Protein AF-E2A8E8-F1 (afdb_monomer)

Nearest PDB structures (foldseek):
  3t91-assembly1_A  TM=3.129E-01  e=4.025E+00  Bacillus subtilis
  3t9q-assembly1_B  TM=3.118E-01  e=5.231E+00  Bacillus subtilis

Radius of gyration: 22.63 Å; Cα contacts (8 Å, |Δi|>4): 101; chains: 1; bounding box: 55×34×62 Å

pLDDT: mean 91.4, std 10.18, range [48.84, 98.19]

Mean predicted aligned error: 6.5 Å

Organism: Camponotus floridanus (NCBI:txid104421)

Solvent-accessible surface area (backbone atoms only — not comparable to full-atom values): 6611 Å² total; per-residue (Å²): 122,26,72,46,54,75,48,72,49,79,44,99,89,51,78,70,44,80,43,64,73,52,62,56,51,91,85,74,39,46,44,58,47,54,53,52,52,51,56,34,46,76,72,72,42,52,72,70,52,50,45,51,50,22,62,75,68,77,44,58,61,58,57,55,67,75,56,49,53,53,48,51,50,51,50,50,56,52,50,52,52,50,49,52,52,51,52,52,54,48,53,56,50,40,48,52,53,19,54,76,69,69,43,85,90,52,85,52,82,81,76,131

Structure (mmCIF, N/CA/C/O backbone):
data_AF-E2A8E8-F1
#
_entry.id   AF-E2A8E8-F1
#
loop_
_atom_site.group_PDB
_atom_site.id
_atom_site.type_symbol
_atom_site.label_atom_id
_atom_site.label_alt_id
_atom_site.label_comp_id
_atom_site.label_asym_id
_atom_site.label_entity_id
_atom_site.label_seq_id
_atom_site.pdbx_PDB_ins_code
_atom_site.Cartn_x
_atom_site.Cartn_y
_atom_site.Cartn_z
_atom_site.occupancy
_atom_site.B_iso_or_equiv
_atom_site.auth_seq_id
_atom_site.auth_comp_id
_atom_site.auth_asym_id
_atom_site.auth_atom_id
_atom_site.pdbx_PDB_model_num
ATOM 1 N N . ARG A 1 1 ? 11.211 -0.313 -4.622 1.00 76.56 1 ARG A N 1
ATOM 2 C CA . ARG A 1 1 ? 10.112 0.030 -5.557 1.00 76.56 1 ARG A CA 1
ATOM 3 C C . ARG A 1 1 ? 9.416 -1.272 -5.918 1.00 76.56 1 ARG A C 1
ATOM 5 O O . ARG A 1 1 ? 10.132 -2.226 -6.169 1.00 76.56 1 ARG A O 1
ATOM 12 N N . GLY A 1 2 ? 8.092 -1.327 -5.798 1.00 89.06 2 GLY A N 1
ATOM 13 C CA . GLY A 1 2 ? 7.276 -2.480 -6.179 1.00 89.06 2 GLY A CA 1
ATOM 14 C C . GLY A 1 2 ? 6.635 -2.232 -7.539 1.00 89.06 2 GLY A C 1
ATOM 15 O O . GLY A 1 2 ? 7.328 -2.189 -8.543 1.00 89.06 2 GLY A O 1
ATOM 16 N N . LEU A 1 3 ? 5.332 -1.972 -7.546 1.00 95.06 3 LEU A N 1
ATOM 17 C CA . LEU A 1 3 ? 4.515 -1.860 -8.761 1.00 95.06 3 LEU A CA 1
ATOM 18 C C . LEU A 1 3 ? 4.593 -0.497 -9.465 1.00 95.06 3 LEU A C 1
ATOM 20 O O . LEU A 1 3 ? 4.133 -0.360 -10.590 1.00 95.06 3 LEU A O 1
ATOM 24 N N . GLY A 1 4 ? 5.134 0.525 -8.803 1.00 94.69 4 GLY A N 1
ATOM 25 C CA . GLY A 1 4 ? 5.269 1.858 -9.389 1.00 94.69 4 GLY A CA 1
ATOM 26 C C . GLY A 1 4 ? 6.564 2.026 -10.177 1.00 94.69 4 GLY A C 1
ATOM 27 O O . GLY A 1 4 ? 7.611 1.500 -9.781 1.00 94.69 4 GLY A O 1
ATOM 28 N N . SER A 1 5 ? 6.498 2.808 -11.250 1.00 93.25 5 SER A N 1
ATOM 29 C CA . SER A 1 5 ? 7.607 3.054 -12.167 1.00 93.25 5 SER A CA 1
ATOM 30 C C . SER A 1 5 ? 7.711 4.531 -12.558 1.00 93.25 5 SER A C 1
ATOM 32 O O . SER A 1 5 ? 6.838 5.359 -12.280 1.00 93.25 5 SER A O 1
ATOM 34 N N . LYS A 1 6 ? 8.838 4.873 -13.180 1.00 93.62 6 LYS A N 1
ATOM 35 C CA . LYS A 1 6 ? 9.058 6.162 -13.827 1.00 93.62 6 LYS A CA 1
ATOM 36 C C . LYS A 1 6 ? 9.106 5.913 -15.328 1.00 93.62 6 LYS A C 1
ATOM 38 O O . LYS A 1 6 ? 9.891 5.085 -15.780 1.00 93.62 6 LYS A O 1
ATOM 43 N N . ILE A 1 7 ? 8.266 6.622 -16.060 1.00 93.88 7 ILE A N 1
ATOM 44 C CA . ILE A 1 7 ? 8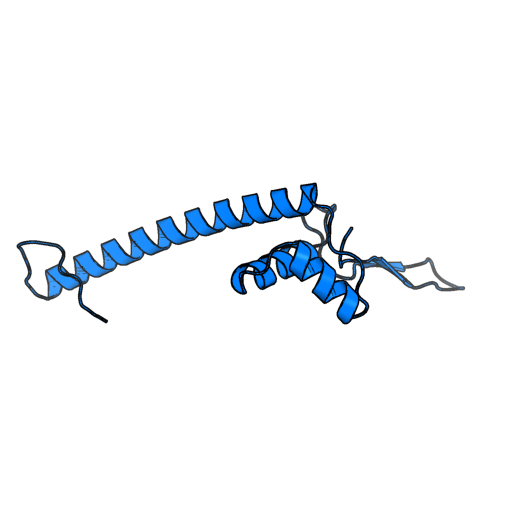.210 6.622 -17.515 1.00 93.88 7 ILE A CA 1
ATOM 45 C C . ILE A 1 7 ? 9.084 7.783 -17.976 1.00 93.88 7 ILE A C 1
ATOM 47 O O . ILE A 1 7 ? 8.887 8.914 -17.535 1.00 93.88 7 ILE A O 1
ATOM 51 N N . ILE A 1 8 ? 10.071 7.500 -18.817 1.00 94.94 8 ILE A N 1
ATOM 52 C CA . ILE A 1 8 ? 10.931 8.528 -19.401 1.00 94.94 8 ILE A CA 1
ATOM 53 C C . ILE A 1 8 ? 10.534 8.658 -20.867 1.00 94.94 8 ILE A C 1
ATOM 55 O O . ILE A 1 8 ? 10.571 7.681 -21.613 1.00 94.94 8 ILE A O 1
ATOM 59 N N . VAL A 1 9 ? 10.096 9.854 -21.247 1.00 95.12 9 VAL A N 1
ATOM 60 C CA . VAL A 1 9 ? 9.769 10.210 -22.624 1.00 95.12 9 VAL A CA 1
ATOM 61 C C . VAL A 1 9 ? 10.986 10.905 -23.208 1.00 95.12 9 VAL A C 1
ATOM 63 O O . VAL A 1 9 ? 11.276 12.049 -22.854 1.00 95.12 9 VAL A O 1
ATOM 66 N N . ASN A 1 10 ? 11.690 10.192 -24.084 1.00 95.44 10 ASN A N 1
ATOM 67 C CA . ASN A 1 10 ? 12.888 10.707 -24.728 1.00 95.44 10 ASN A CA 1
ATOM 68 C C . ASN A 1 10 ? 12.513 11.524 -25.963 1.00 95.44 10 ASN A C 1
ATOM 70 O O . ASN A 1 10 ? 11.736 11.059 -26.803 1.00 95.44 10 ASN A O 1
ATOM 74 N N . CYS A 1 11 ? 13.103 12.708 -26.110 1.00 92.44 11 CYS A N 1
ATOM 75 C CA . CYS A 1 11 ? 12.925 13.540 -27.296 1.00 92.44 11 CYS A CA 1
ATOM 76 C C . CYS A 1 11 ? 14.287 13.912 -27.875 1.00 92.44 11 CYS A C 1
ATOM 78 O O . CYS A 1 11 ? 15.179 14.342 -27.160 1.00 92.44 11 CYS A O 1
ATOM 80 N N . ARG A 1 12 ? 14.460 13.787 -29.195 1.00 94.25 12 ARG A N 1
ATOM 81 C CA . ARG A 1 12 ? 15.735 14.153 -29.841 1.00 94.25 12 ARG A CA 1
ATOM 82 C C . ARG A 1 12 ? 15.975 15.663 -29.883 1.00 94.25 12 ARG A C 1
ATOM 84 O O . ARG A 1 12 ? 17.117 16.092 -29.979 1.00 94.25 12 ARG A O 1
ATOM 91 N N . ASN A 1 13 ? 14.903 16.450 -29.833 1.00 95.44 13 ASN A N 1
ATOM 92 C CA . ASN A 1 13 ? 14.930 17.900 -30.016 1.00 95.44 13 ASN A CA 1
ATOM 93 C C . ASN A 1 13 ? 14.557 18.663 -28.734 1.00 95.44 13 ASN A C 1
ATOM 95 O O . ASN A 1 13 ? 14.524 19.891 -28.743 1.00 95.44 13 ASN A O 1
ATOM 99 N N . CYS A 1 14 ? 14.238 17.955 -27.649 1.00 93.44 14 CYS A N 1
ATOM 100 C CA . CYS A 1 14 ? 13.835 18.533 -26.369 1.00 93.44 14 CYS A CA 1
ATOM 101 C C . CYS A 1 14 ? 14.516 17.773 -25.230 1.00 93.44 14 CYS A C 1
ATOM 103 O O . CYS A 1 14 ? 15.094 16.715 -25.445 1.00 93.44 14 CYS A O 1
ATOM 105 N N . ASN A 1 15 ? 14.409 18.292 -24.010 1.00 93.81 15 ASN A N 1
ATOM 106 C CA . ASN A 1 15 ? 14.858 17.553 -22.837 1.00 93.81 15 ASN A CA 1
ATOM 107 C C . ASN A 1 15 ? 13.96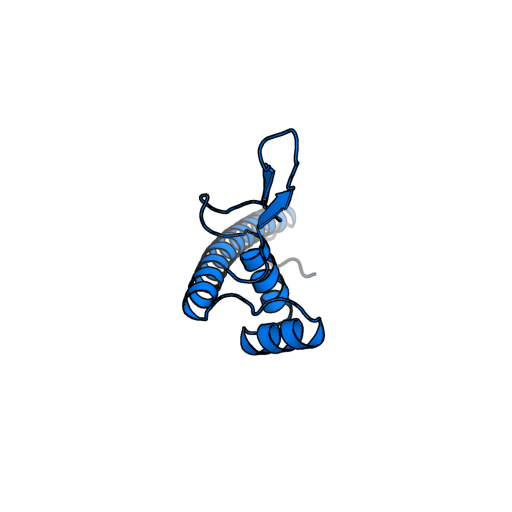2 16.335 -22.588 1.00 93.81 15 ASN A C 1
ATOM 109 O O . ASN A 1 15 ? 12.756 16.376 -22.840 1.00 93.81 15 ASN A O 1
ATOM 113 N N . ASP A 1 16 ? 14.552 15.275 -22.043 1.00 93.88 16 ASP A N 1
ATOM 114 C CA . ASP A 1 16 ? 13.798 14.101 -21.621 1.00 93.88 16 ASP A CA 1
ATOM 115 C C . ASP A 1 16 ? 12.847 14.467 -20.480 1.00 93.88 16 ASP A C 1
ATOM 117 O O . ASP A 1 16 ? 13.217 15.132 -19.504 1.00 93.88 16 ASP A O 1
ATOM 121 N N . HIS A 1 17 ? 11.611 13.988 -20.579 1.00 94.69 17 HIS A N 1
ATOM 122 C CA . HIS A 1 17 ? 10.589 14.240 -19.574 1.00 94.69 17 HIS A CA 1
ATOM 123 C C . HIS A 1 17 ? 10.297 12.977 -18.770 1.00 94.69 17 HIS A C 1
ATOM 125 O O . HIS A 1 17 ? 9.971 11.920 -19.305 1.00 94.69 17 HIS A O 1
ATOM 131 N N . SER A 1 18 ? 10.396 13.099 -17.448 1.00 93.69 18 SER A N 1
ATOM 132 C CA . SER A 1 18 ? 10.126 12.017 -16.505 1.00 93.69 18 SER A CA 1
ATOM 133 C C . SER A 1 18 ? 8.719 12.150 -15.937 1.00 93.69 18 SER A C 1
ATOM 135 O O . SER A 1 18 ? 8.431 13.106 -15.219 1.00 93.69 18 SER A O 1
ATOM 137 N N . ILE A 1 19 ? 7.896 11.128 -16.136 1.00 94.25 19 ILE A N 1
ATOM 138 C CA . ILE A 1 19 ? 6.535 11.031 -15.612 1.00 94.25 19 ILE A CA 1
ATOM 139 C C . ILE A 1 19 ? 6.483 9.868 -14.619 1.00 94.25 19 ILE A C 1
ATOM 141 O O . ILE A 1 19 ? 6.963 8.770 -14.894 1.00 94.25 19 ILE A O 1
ATOM 145 N N . ASN A 1 20 ? 5.918 10.085 -13.435 1.00 95.12 20 ASN A N 1
ATOM 146 C CA . ASN A 1 20 ? 5.683 8.994 -12.490 1.00 95.12 20 ASN A CA 1
ATOM 147 C C . ASN A 1 20 ? 4.413 8.229 -12.885 1.00 95.12 20 ASN A C 1
ATOM 149 O O . ASN A 1 20 ? 3.401 8.849 -13.197 1.00 95.12 20 ASN A O 1
ATOM 153 N N . SER A 1 21 ? 4.439 6.894 -12.820 1.00 93.56 21 SER A N 1
ATOM 154 C CA . SER A 1 21 ? 3.276 6.056 -13.158 1.00 93.56 21 SER A CA 1
ATOM 155 C C . SER A 1 21 ? 2.088 6.252 -12.206 1.00 93.56 21 SER A C 1
ATOM 157 O O . SER A 1 21 ? 0.961 5.898 -12.531 1.00 93.56 21 SER A O 1
ATOM 159 N N . CYS A 1 22 ? 2.345 6.762 -11.001 1.00 94.50 22 CYS A N 1
ATOM 160 C CA . CYS A 1 22 ? 1.340 7.189 -10.037 1.00 94.50 22 CYS A CA 1
ATOM 161 C C . CYS A 1 22 ? 1.937 8.238 -9.089 1.00 94.50 22 CYS A C 1
ATOM 163 O O . CYS A 1 22 ? 3.156 8.443 -9.062 1.00 94.50 22 CYS A O 1
ATOM 165 N N . SER A 1 23 ? 1.088 8.840 -8.259 1.00 95.31 23 SER A N 1
ATOM 166 C CA . SER A 1 23 ? 1.504 9.764 -7.205 1.00 95.31 23 SER A CA 1
ATOM 167 C C . SER A 1 23 ? 2.517 9.134 -6.242 1.00 95.31 23 SER A C 1
ATOM 169 O O . SER A 1 23 ? 2.532 7.916 -6.003 1.00 95.31 23 SER A O 1
ATOM 171 N N . LEU A 1 24 ? 3.380 9.986 -5.689 1.00 94.38 24 LEU A N 1
ATOM 172 C CA . LEU A 1 24 ? 4.340 9.617 -4.659 1.00 94.38 24 LEU A CA 1
ATOM 173 C C . LEU A 1 24 ? 3.816 10.040 -3.285 1.00 94.38 24 LEU A C 1
ATOM 175 O O . LEU A 1 24 ? 3.362 11.160 -3.091 1.00 94.38 24 LEU A O 1
ATOM 179 N N . ILE A 1 25 ? 3.941 9.146 -2.313 1.00 91.62 25 ILE A N 1
ATOM 180 C CA . ILE A 1 25 ? 3.789 9.439 -0.894 1.00 91.62 25 ILE A CA 1
ATOM 181 C C . ILE A 1 25 ? 5.127 9.998 -0.404 1.00 91.62 25 ILE A C 1
ATOM 183 O O . ILE A 1 25 ? 6.161 9.320 -0.505 1.00 91.62 25 ILE A O 1
ATOM 187 N N . ASN A 1 26 ? 5.095 11.224 0.125 1.00 87.94 26 ASN A N 1
ATOM 188 C CA . ASN A 1 26 ? 6.253 11.960 0.648 1.00 87.94 26 ASN A CA 1
ATOM 189 C C . ASN A 1 26 ? 7.443 11.984 -0.329 1.00 87.94 26 ASN A C 1
ATOM 191 O O . ASN A 1 26 ? 8.580 11.766 0.089 1.00 87.94 26 ASN A O 1
ATOM 195 N N . ASP A 1 27 ? 7.168 12.113 -1.632 1.00 87.69 27 ASP A N 1
ATOM 196 C CA . ASP A 1 27 ? 8.154 12.141 -2.728 1.00 87.69 27 ASP A CA 1
ATOM 197 C C . ASP A 1 27 ? 9.113 10.937 -2.805 1.00 87.69 27 ASP A C 1
ATOM 199 O O . ASP A 1 27 ? 10.121 10.966 -3.513 1.00 87.69 27 ASP A O 1
ATOM 203 N N . ARG A 1 28 ? 8.817 9.841 -2.092 1.00 87.19 28 ARG A N 1
ATOM 204 C CA . ARG A 1 28 ? 9.744 8.701 -1.939 1.00 87.19 28 ARG A CA 1
ATOM 205 C C . ARG A 1 28 ? 9.151 7.358 -2.343 1.00 87.19 28 ARG A C 1
ATOM 207 O O . ARG A 1 28 ? 9.891 6.483 -2.799 1.00 87.19 28 ARG A O 1
ATOM 214 N N . ALA A 1 29 ? 7.845 7.159 -2.174 1.00 91.12 29 ALA A N 1
ATOM 215 C CA . ALA A 1 29 ? 7.207 5.862 -2.389 1.00 91.12 29 ALA A CA 1
ATOM 216 C C . ALA A 1 29 ? 5.995 5.972 -3.313 1.00 91.12 29 ALA A C 1
ATOM 218 O O . ALA A 1 29 ? 5.131 6.805 -3.098 1.00 91.12 29 ALA A O 1
ATOM 219 N N . TYR A 1 30 ? 5.891 5.096 -4.310 1.00 95.81 30 TYR A N 1
ATOM 220 C CA . TYR A 1 30 ? 4.718 5.054 -5.181 1.00 95.81 30 TYR A CA 1
ATOM 221 C C . TYR A 1 30 ? 3.478 4.586 -4.416 1.00 95.81 30 TYR A C 1
ATOM 223 O O . TYR A 1 30 ? 3.486 3.489 -3.842 1.00 95.81 30 TYR A O 1
ATOM 231 N N . GLU A 1 31 ? 2.420 5.395 -4.457 1.00 96.06 31 GLU A N 1
ATOM 232 C CA . GLU A 1 31 ? 1.140 5.167 -3.775 1.00 96.06 31 GLU A CA 1
ATOM 233 C C . GLU A 1 31 ? 0.496 3.822 -4.153 1.00 96.06 31 GLU A C 1
ATOM 235 O O . GLU A 1 31 ? -0.079 3.140 -3.303 1.00 96.06 31 GLU A O 1
ATOM 240 N N . VAL A 1 32 ? 0.676 3.378 -5.405 1.00 96.81 32 VAL A N 1
ATOM 241 C CA . VAL A 1 32 ? 0.141 2.102 -5.914 1.00 96.81 32 VAL A CA 1
ATOM 242 C C . VAL A 1 32 ? 0.534 0.895 -5.053 1.00 96.81 32 VAL A C 1
ATOM 244 O O . VAL A 1 32 ? -0.235 -0.057 -4.941 1.00 96.81 32 VAL A O 1
ATOM 247 N N . ASN A 1 33 ? 1.691 0.932 -4.380 1.00 96.31 33 ASN A N 1
ATOM 248 C CA . ASN A 1 33 ? 2.106 -0.158 -3.494 1.00 96.31 33 ASN A CA 1
ATOM 249 C C . ASN A 1 33 ? 1.191 -0.269 -2.268 1.00 96.31 33 ASN A C 1
ATOM 251 O O . ASN A 1 33 ? 0.814 -1.375 -1.887 1.00 96.31 33 ASN A O 1
ATOM 255 N N . THR A 1 34 ? 0.812 0.866 -1.675 1.00 96.19 34 THR A N 1
ATOM 256 C CA . THR A 1 34 ? -0.126 0.913 -0.547 1.00 96.19 34 THR A CA 1
ATOM 257 C C . THR A 1 34 ? -1.503 0.433 -0.985 1.00 96.19 34 THR A C 1
ATOM 259 O O . THR A 1 34 ? -2.095 -0.400 -0.303 1.00 96.19 34 THR A O 1
ATOM 262 N N . ARG A 1 35 ? -1.979 0.881 -2.155 1.00 96.75 35 ARG A N 1
ATOM 263 C CA . ARG A 1 35 ? -3.280 0.466 -2.706 1.00 96.75 35 ARG A CA 1
ATOM 264 C C . ARG A 1 35 ? -3.350 -1.036 -2.964 1.00 96.75 35 ARG A C 1
ATOM 266 O O . ARG A 1 35 ? -4.314 -1.670 -2.547 1.00 96.75 35 ARG A O 1
ATOM 273 N N . MET A 1 36 ? -2.320 -1.609 -3.591 1.00 97.31 36 MET A N 1
ATOM 274 C CA . MET A 1 36 ? -2.242 -3.054 -3.824 1.00 97.31 36 MET A CA 1
ATOM 275 C C . MET A 1 36 ? -2.291 -3.833 -2.506 1.00 97.31 36 MET A C 1
ATOM 277 O O . MET A 1 36 ? -3.063 -4.778 -2.377 1.00 97.31 36 MET A O 1
ATOM 281 N N . ILE A 1 37 ? -1.482 -3.441 -1.517 1.00 97.62 37 ILE A N 1
ATOM 282 C CA . ILE A 1 37 ? -1.422 -4.143 -0.228 1.00 97.62 37 ILE A CA 1
ATOM 283 C C . ILE A 1 37 ? -2.748 -4.027 0.522 1.00 97.62 37 ILE A C 1
ATOM 285 O O . ILE A 1 37 ? -3.214 -5.021 1.074 1.00 97.62 37 ILE A O 1
ATOM 289 N N . PHE A 1 38 ? -3.371 -2.849 0.517 1.00 97.50 38 PHE A N 1
ATOM 290 C CA . PHE A 1 38 ? -4.672 -2.644 1.143 1.00 97.50 38 PHE A CA 1
ATOM 291 C C . PHE A 1 38 ? -5.750 -3.525 0.500 1.00 97.50 38 PHE A C 1
ATOM 293 O O . PHE A 1 38 ? -6.416 -4.277 1.208 1.00 97.50 38 PHE A O 1
ATOM 300 N N . ALA A 1 39 ? -5.852 -3.521 -0.834 1.00 98.19 39 ALA A N 1
ATOM 301 C CA . ALA A 1 39 ? -6.798 -4.365 -1.565 1.00 98.19 39 ALA A CA 1
ATOM 302 C C . ALA A 1 39 ? -6.577 -5.860 -1.282 1.00 98.19 39 ALA A C 1
ATOM 304 O O . ALA A 1 39 ? -7.514 -6.580 -0.950 1.00 98.19 39 ALA A O 1
ATOM 305 N N . MET A 1 40 ? -5.328 -6.324 -1.330 1.00 97.94 40 MET A N 1
ATOM 306 C CA . MET A 1 40 ? -4.990 -7.719 -1.037 1.00 97.94 40 MET A CA 1
ATOM 307 C C . MET A 1 40 ? -5.306 -8.089 0.416 1.00 97.94 40 MET A C 1
ATOM 309 O O . MET A 1 40 ? -5.785 -9.191 0.675 1.00 97.94 40 MET A O 1
ATOM 313 N N . ARG A 1 41 ? -5.124 -7.164 1.369 1.00 96.25 41 ARG A N 1
ATOM 314 C CA . ARG A 1 41 ? -5.458 -7.411 2.774 1.00 96.25 41 ARG A CA 1
ATOM 315 C C . ARG A 1 41 ? -6.963 -7.537 3.006 1.00 96.25 41 ARG A C 1
ATOM 317 O O . ARG A 1 41 ? -7.346 -8.390 3.803 1.00 96.25 41 ARG A O 1
ATOM 324 N N . LEU A 1 42 ? -7.787 -6.759 2.299 1.00 96.62 42 LEU A N 1
ATOM 325 C CA . LEU A 1 42 ? -9.250 -6.909 2.316 1.00 96.62 42 LEU A CA 1
ATOM 326 C C . LEU A 1 42 ? -9.687 -8.295 1.820 1.00 96.62 42 LEU A C 1
ATOM 328 O O . LEU A 1 42 ? -10.637 -8.860 2.346 1.00 96.62 42 LEU A O 1
ATOM 332 N N . LEU A 1 43 ? -8.944 -8.878 0.875 1.00 97.75 43 LEU A N 1
ATOM 333 C CA . LEU A 1 43 ? -9.157 -10.246 0.387 1.00 97.75 43 LEU A CA 1
ATOM 334 C C . LEU A 1 43 ? -8.558 -11.331 1.305 1.00 97.75 43 LEU A C 1
ATOM 336 O O . LEU A 1 43 ? -8.571 -12.509 0.958 1.00 97.75 43 LEU A O 1
ATOM 340 N N . GLY A 1 44 ? -7.969 -10.962 2.447 1.00 97.38 44 GLY A N 1
ATOM 341 C CA . GLY A 1 44 ? -7.279 -11.902 3.336 1.00 97.38 44 GLY A CA 1
ATOM 342 C C . GLY A 1 44 ? -5.927 -12.399 2.804 1.00 97.38 44 GLY A C 1
ATOM 343 O O . GLY A 1 44 ? -5.335 -13.314 3.377 1.00 97.38 44 GLY A O 1
ATOM 344 N N . ILE A 1 45 ? -5.396 -11.790 1.743 1.00 98.00 45 ILE A N 1
ATOM 345 C CA . ILE A 1 45 ? -4.171 -12.217 1.063 1.00 98.00 45 ILE A CA 1
ATOM 346 C C . ILE A 1 45 ? -2.952 -11.486 1.638 1.00 98.00 45 ILE A C 1
ATOM 348 O O . ILE A 1 45 ? -2.863 -10.259 1.638 1.00 98.00 45 ILE A O 1
ATOM 352 N N . GLY A 1 46 ? -1.971 -12.258 2.110 1.00 97.06 46 GLY A N 1
ATOM 353 C CA . GLY A 1 46 ? -0.676 -11.741 2.560 1.00 97.06 46 GLY A CA 1
ATOM 354 C C . GLY A 1 46 ? 0.349 -11.588 1.431 1.00 97.06 46 GLY A C 1
ATOM 355 O O . GLY A 1 46 ? 0.137 -12.028 0.301 1.00 97.06 46 GLY A O 1
ATOM 356 N N . ILE A 1 47 ? 1.525 -11.041 1.752 1.00 97.25 47 ILE A N 1
ATOM 357 C CA . ILE A 1 47 ? 2.603 -10.743 0.787 1.00 97.25 47 ILE A CA 1
ATOM 358 C C . ILE A 1 47 ? 2.982 -11.911 -0.141 1.00 97.25 47 ILE A C 1
ATOM 360 O O . ILE A 1 47 ? 3.317 -11.688 -1.301 1.00 97.25 47 ILE A O 1
ATOM 364 N N . ASN A 1 48 ? 2.923 -13.161 0.329 1.00 97.75 48 ASN A N 1
ATOM 365 C CA . ASN A 1 48 ? 3.238 -14.322 -0.506 1.00 97.75 48 ASN A CA 1
ATOM 366 C C . ASN A 1 48 ? 2.185 -14.555 -1.596 1.00 97.75 48 ASN A C 1
ATOM 368 O O . ASN A 1 48 ? 2.547 -14.931 -2.709 1.00 97.75 48 ASN A O 1
ATOM 372 N N . GLY A 1 49 ? 0.910 -14.280 -1.315 1.00 98.06 49 GLY A N 1
ATOM 373 C CA . GLY A 1 49 ? -0.129 -14.288 -2.341 1.00 98.06 49 GLY A CA 1
ATOM 374 C C . GLY A 1 49 ? 0.040 -13.134 -3.326 1.00 98.06 49 GLY A C 1
ATOM 375 O O . GLY A 1 49 ? -0.062 -13.359 -4.524 1.00 98.06 49 GLY A O 1
ATOM 376 N N . ILE A 1 50 ? 0.441 -11.947 -2.855 1.00 98.00 50 ILE A N 1
ATOM 377 C CA . ILE A 1 50 ? 0.764 -10.810 -3.738 1.00 98.00 50 ILE A CA 1
ATOM 378 C C . ILE A 1 50 ? 1.920 -11.160 -4.684 1.00 98.00 50 ILE A C 1
ATOM 380 O O . ILE A 1 50 ? 1.844 -10.886 -5.875 1.00 98.00 50 ILE A O 1
ATOM 384 N N . LYS A 1 51 ? 2.984 -11.805 -4.184 1.00 97.88 51 LYS A N 1
ATOM 385 C CA . LYS A 1 51 ? 4.107 -12.257 -5.024 1.00 97.88 51 LYS A CA 1
ATOM 386 C C . LYS A 1 51 ? 3.643 -13.220 -6.121 1.00 97.88 51 LYS A C 1
ATOM 388 O O . LYS A 1 51 ? 4.068 -13.058 -7.259 1.00 97.88 51 LYS A O 1
ATOM 393 N N . LYS A 1 52 ? 2.780 -14.189 -5.788 1.00 98.19 52 LYS A N 1
ATOM 394 C CA . LYS A 1 52 ? 2.199 -15.124 -6.768 1.00 98.19 52 LYS A CA 1
ATOM 395 C C . LYS A 1 52 ? 1.318 -14.396 -7.781 1.00 98.19 52 LYS A C 1
ATOM 397 O O . LYS A 1 52 ? 1.477 -14.614 -8.971 1.00 98.19 52 LYS A O 1
ATOM 402 N N . PHE A 1 53 ? 0.452 -13.495 -7.316 1.00 97.69 53 PHE A N 1
ATOM 403 C CA . PHE A 1 53 ? -0.391 -12.671 -8.179 1.00 97.69 53 PHE A CA 1
ATOM 404 C C . PHE A 1 53 ? 0.447 -11.860 -9.173 1.00 97.69 53 PHE A C 1
ATOM 406 O O . PHE A 1 53 ? 0.199 -11.932 -10.371 1.00 97.69 53 PHE A O 1
ATOM 413 N N . CYS A 1 54 ? 1.483 -11.156 -8.703 1.00 97.38 54 CYS A N 1
ATOM 414 C CA . CYS A 1 54 ? 2.388 -10.426 -9.588 1.00 97.38 54 CYS A CA 1
ATOM 415 C C . CYS A 1 54 ? 3.067 -11.352 -10.604 1.00 97.38 54 CYS A C 1
ATOM 417 O O . CYS A 1 54 ? 3.145 -10.992 -11.769 1.00 97.38 54 CYS A O 1
ATOM 419 N N . ALA A 1 55 ? 3.516 -12.541 -10.186 1.00 97.69 55 ALA A N 1
ATOM 420 C CA . ALA A 1 55 ? 4.137 -13.505 -11.093 1.00 97.69 55 ALA A CA 1
ATOM 421 C C . ALA A 1 55 ? 3.169 -14.016 -12.175 1.00 97.69 55 ALA A C 1
ATOM 423 O O . ALA A 1 55 ? 3.573 -14.163 -13.321 1.00 97.69 55 ALA A O 1
ATOM 424 N N . PHE A 1 56 ? 1.898 -14.261 -11.838 1.00 98.06 56 PHE A N 1
ATOM 425 C CA . PHE A 1 56 ? 0.892 -14.705 -12.811 1.00 98.06 56 PHE A CA 1
ATOM 426 C C . PHE A 1 56 ? 0.455 -13.606 -13.778 1.00 98.06 56 PHE A C 1
ATOM 428 O O . PHE A 1 56 ? 0.129 -13.898 -14.923 1.00 98.06 56 PHE A O 1
ATOM 435 N N . MET A 1 57 ? 0.449 -12.357 -13.321 1.00 97.56 57 MET A N 1
ATOM 436 C CA . MET A 1 57 ? 0.021 -11.201 -14.112 1.00 97.56 57 MET A CA 1
ATOM 437 C C . MET A 1 57 ? 1.168 -10.537 -14.888 1.00 97.56 57 MET A C 1
ATOM 439 O O . MET A 1 57 ? 0.957 -9.469 -15.454 1.00 97.56 57 MET A O 1
ATOM 443 N N . ASP A 1 58 ? 2.370 -11.122 -14.866 1.00 96.94 58 ASP A N 1
ATOM 444 C CA . ASP A 1 58 ? 3.600 -10.538 -15.424 1.00 96.94 58 ASP A CA 1
ATOM 445 C C . ASP A 1 58 ? 3.869 -9.100 -14.932 1.00 96.94 58 ASP A C 1
ATOM 447 O O . ASP A 1 58 ? 4.234 -8.183 -15.667 1.00 96.94 58 ASP A O 1
ATOM 451 N N . LEU A 1 59 ? 3.637 -8.877 -13.636 1.00 95.44 59 LEU A N 1
ATOM 452 C CA . LEU A 1 59 ? 3.878 -7.599 -12.976 1.00 95.44 59 LEU A CA 1
ATOM 453 C C . LEU A 1 59 ? 5.225 -7.604 -12.245 1.00 95.44 59 LEU A C 1
ATOM 455 O O . LEU A 1 59 ? 5.677 -8.649 -11.760 1.00 95.44 59 LEU A O 1
ATOM 459 N N . PRO A 1 60 ? 5.835 -6.421 -12.034 1.00 94.44 60 PRO A N 1
ATOM 460 C CA . PRO A 1 60 ? 7.009 -6.303 -11.186 1.00 94.44 60 PRO A CA 1
ATOM 461 C C . PRO A 1 60 ? 6.782 -6.921 -9.805 1.00 94.44 60 PRO A C 1
ATOM 463 O O . PRO A 1 60 ? 5.688 -6.855 -9.229 1.00 94.44 60 PRO A O 1
ATOM 466 N N . LYS A 1 61 ? 7.859 -7.474 -9.236 1.00 94.62 61 LYS A N 1
ATOM 467 C CA . LYS A 1 61 ? 7.848 -8.002 -7.870 1.00 94.62 61 LYS A CA 1
ATOM 468 C C . LYS A 1 61 ? 7.289 -6.936 -6.914 1.00 94.62 61 LYS A C 1
ATOM 470 O O . LYS A 1 61 ? 7.697 -5.772 -6.996 1.00 94.62 61 LYS A O 1
ATOM 475 N N . PRO A 1 62 ? 6.393 -7.304 -5.981 1.00 95.94 62 PRO A N 1
ATOM 476 C CA . PRO A 1 62 ? 5.890 -6.352 -5.004 1.00 95.94 62 PRO A CA 1
ATOM 477 C C . PRO A 1 62 ? 7.024 -5.850 -4.102 1.00 95.94 62 PRO A C 1
ATOM 479 O O . PRO A 1 62 ? 8.152 -6.352 -4.124 1.00 95.94 62 PRO A O 1
ATOM 482 N N . VAL A 1 63 ? 6.720 -4.842 -3.284 1.00 96.31 63 VAL A N 1
ATOM 483 C CA . VAL A 1 63 ? 7.689 -4.258 -2.347 1.00 96.31 63 VAL A CA 1
ATOM 484 C C . VAL A 1 63 ? 8.326 -5.306 -1.422 1.00 96.31 63 VAL A C 1
ATOM 486 O O . VAL A 1 63 ? 7.772 -6.376 -1.171 1.00 96.31 63 VAL A O 1
ATOM 489 N N . PHE A 1 64 ? 9.503 -4.981 -0.883 1.00 95.25 64 PHE A N 1
ATOM 490 C CA . PHE A 1 64 ? 10.188 -5.830 0.092 1.00 95.25 64 PHE A CA 1
ATOM 491 C C . PHE A 1 64 ? 9.368 -6.008 1.374 1.00 95.25 64 PHE A C 1
ATOM 493 O O . PHE A 1 64 ? 8.584 -5.130 1.735 1.00 95.25 64 PHE A O 1
ATOM 500 N N . GLN A 1 65 ? 9.620 -7.108 2.094 1.00 96.00 65 GLN A N 1
ATOM 501 C CA . GLN A 1 65 ? 8.933 -7.458 3.344 1.00 96.00 65 GLN A CA 1
ATOM 502 C C . GLN A 1 65 ? 8.909 -6.289 4.336 1.00 96.00 65 GLN A C 1
ATOM 504 O O . GLN A 1 65 ? 7.844 -5.873 4.760 1.00 96.00 65 GLN A O 1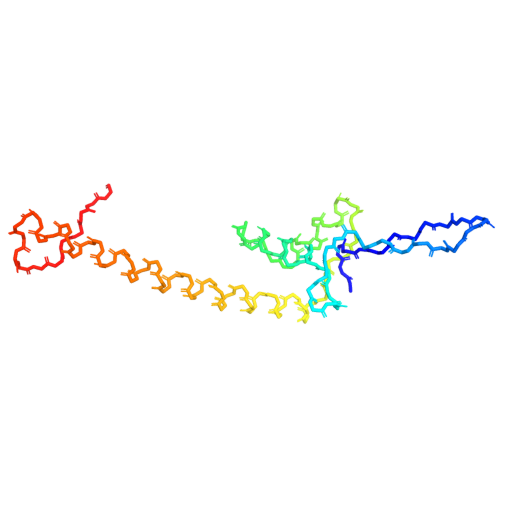
ATOM 509 N N . VAL A 1 66 ? 10.061 -5.657 4.581 1.00 95.88 66 VAL A N 1
ATOM 510 C CA . VAL A 1 66 ? 10.177 -4.509 5.498 1.00 95.88 66 VAL A CA 1
ATOM 511 C C . VAL A 1 66 ? 9.259 -3.344 5.100 1.00 95.88 66 VAL A C 1
ATOM 513 O O . VAL A 1 66 ? 8.715 -2.648 5.953 1.00 95.88 66 VAL A O 1
ATOM 516 N N . THR A 1 67 ? 9.082 -3.094 3.801 1.00 95.12 67 THR A N 1
ATOM 517 C CA . THR A 1 67 ? 8.162 -2.055 3.314 1.00 95.12 67 THR A CA 1
ATOM 518 C C . THR A 1 67 ? 6.709 -2.498 3.444 1.00 95.12 67 THR A C 1
ATOM 520 O O . THR A 1 67 ? 5.871 -1.692 3.838 1.00 95.12 67 THR A O 1
ATOM 523 N N . TYR A 1 68 ? 6.414 -3.763 3.140 1.00 96.94 68 TYR A N 1
ATOM 524 C CA . TYR A 1 68 ? 5.091 -4.349 3.337 1.00 96.94 68 TYR A CA 1
ATOM 525 C C . TYR A 1 68 ? 4.652 -4.255 4.805 1.00 96.94 68 TYR A C 1
ATOM 527 O O . TYR A 1 68 ? 3.563 -3.758 5.070 1.00 96.94 68 TYR A O 1
ATOM 535 N N . ASP A 1 69 ? 5.518 -4.623 5.752 1.00 97.50 69 ASP A N 1
ATOM 536 C CA . ASP A 1 69 ? 5.218 -4.596 7.190 1.00 97.50 69 ASP A CA 1
ATOM 537 C C . ASP A 1 69 ? 4.915 -3.172 7.675 1.00 97.50 69 ASP A C 1
ATOM 539 O O . ASP A 1 69 ? 3.959 -2.951 8.418 1.00 97.50 69 ASP A O 1
ATOM 543 N N . LYS A 1 70 ? 5.669 -2.176 7.188 1.00 96.25 70 LYS A N 1
ATOM 544 C CA . LYS A 1 70 ? 5.396 -0.754 7.462 1.00 96.25 70 LYS A CA 1
ATOM 545 C C . LYS A 1 70 ? 4.035 -0.315 6.921 1.00 96.25 70 LYS A C 1
ATOM 547 O O . LYS A 1 70 ? 3.300 0.385 7.611 1.00 96.25 70 LYS A O 1
ATOM 552 N N . ILE A 1 71 ? 3.695 -0.722 5.698 1.00 96.12 71 ILE A N 1
ATOM 553 C CA . ILE A 1 71 ? 2.401 -0.398 5.084 1.00 96.12 71 ILE A CA 1
ATOM 554 C C . ILE A 1 71 ? 1.259 -1.055 5.868 1.00 96.12 71 ILE A C 1
ATOM 556 O O . ILE A 1 71 ? 0.280 -0.381 6.176 1.00 96.12 71 ILE A O 1
ATOM 560 N N . ILE A 1 72 ? 1.395 -2.328 6.246 1.00 97.31 72 ILE A N 1
ATOM 561 C CA . ILE A 1 72 ? 0.401 -3.039 7.060 1.00 97.31 72 ILE A CA 1
ATOM 562 C C . ILE A 1 72 ? 0.232 -2.389 8.433 1.00 97.31 72 ILE A C 1
ATOM 564 O O . ILE A 1 72 ? -0.902 -2.200 8.863 1.00 97.31 72 ILE A O 1
ATOM 568 N N . SER A 1 73 ? 1.324 -1.999 9.093 1.00 97.94 73 SER A N 1
ATOM 569 C CA . SER A 1 73 ? 1.264 -1.279 10.370 1.00 97.94 73 SER A CA 1
ATOM 570 C C . SER A 1 73 ? 0.474 0.028 10.240 1.00 97.94 73 SER A C 1
ATOM 572 O O . SER A 1 73 ? -0.460 0.272 11.003 1.00 97.94 73 SER A O 1
ATOM 574 N N . ASN A 1 74 ? 0.754 0.822 9.201 1.00 96.00 74 ASN A N 1
ATOM 575 C CA . ASN A 1 74 ? 0.011 2.054 8.935 1.00 96.00 74 ASN A CA 1
ATOM 576 C C . ASN A 1 74 ? -1.478 1.793 8.661 1.00 96.00 74 ASN A C 1
ATOM 578 O O . ASN A 1 74 ? -2.327 2.521 9.174 1.00 96.00 74 ASN A O 1
ATOM 582 N N . ILE A 1 75 ? -1.801 0.752 7.886 1.00 96.06 75 ILE A N 1
ATOM 583 C CA . ILE A 1 75 ? -3.188 0.343 7.625 1.00 96.06 75 ILE A CA 1
ATOM 584 C C . ILE A 1 75 ? -3.880 -0.055 8.930 1.00 96.06 75 ILE A C 1
ATOM 586 O O . ILE A 1 75 ? -5.005 0.376 9.164 1.00 96.06 75 ILE A O 1
ATOM 590 N N . ALA A 1 76 ? -3.224 -0.834 9.791 1.00 97.00 76 ALA A N 1
ATOM 591 C CA . ALA A 1 76 ? -3.783 -1.257 11.072 1.00 97.00 76 ALA A CA 1
ATOM 592 C C . ALA A 1 76 ? -4.073 -0.054 11.982 1.00 97.00 76 ALA A C 1
ATOM 594 O O . ALA A 1 76 ? -5.182 0.066 12.496 1.00 97.00 76 ALA A O 1
ATOM 595 N N . ILE A 1 77 ? -3.124 0.882 12.102 1.00 97.94 77 ILE A N 1
ATOM 596 C CA . ILE A 1 77 ? -3.299 2.119 12.882 1.00 97.94 77 ILE A CA 1
ATOM 597 C C . ILE A 1 77 ? -4.469 2.948 12.338 1.00 97.94 77 ILE A C 1
ATOM 599 O O . ILE A 1 77 ? -5.308 3.416 13.107 1.00 97.94 77 ILE A O 1
ATOM 603 N N . ALA A 1 78 ? -4.538 3.140 11.018 1.00 96.38 78 ALA A N 1
ATOM 604 C CA . ALA A 1 78 ? -5.617 3.900 10.395 1.00 96.38 78 ALA A CA 1
ATOM 605 C C . ALA A 1 78 ? -6.979 3.217 10.597 1.00 96.38 78 ALA A C 1
ATOM 607 O O . ALA A 1 78 ? -7.950 3.875 10.965 1.00 96.38 78 ALA A O 1
ATOM 608 N N . THR A 1 79 ? -7.035 1.898 10.417 1.00 96.12 79 THR A N 1
ATOM 609 C CA . THR A 1 79 ? -8.265 1.109 10.563 1.00 96.12 79 THR A CA 1
ATOM 610 C C . THR A 1 79 ? -8.763 1.126 12.004 1.00 96.12 79 THR A C 1
ATOM 612 O O . THR A 1 79 ? -9.956 1.304 12.219 1.00 96.12 79 THR A O 1
ATOM 615 N N . GLU A 1 80 ? -7.876 1.024 12.996 1.00 97.69 80 GLU A N 1
ATOM 616 C CA . GLU A 1 80 ? -8.260 1.087 14.411 1.00 97.69 80 GLU A CA 1
ATOM 617 C C . GLU A 1 80 ? -8.843 2.456 14.788 1.00 97.69 80 GLU A C 1
ATOM 619 O O . GLU A 1 80 ? -9.843 2.543 15.504 1.00 97.69 80 GLU A O 1
ATOM 624 N N . ARG A 1 81 ? -8.277 3.543 14.246 1.00 97.94 81 ARG A N 1
ATOM 625 C CA . ARG A 1 81 ? -8.833 4.894 14.430 1.00 97.94 81 ARG A CA 1
ATOM 626 C C . ARG A 1 81 ? -10.221 5.023 13.814 1.00 97.94 81 ARG A C 1
ATOM 628 O O . ARG A 1 81 ? -11.124 5.538 14.470 1.00 97.94 81 ARG A O 1
ATOM 635 N N . VAL A 1 82 ? -10.396 4.544 12.581 1.00 97.25 82 VAL A N 1
ATOM 636 C CA . VAL A 1 82 ? -11.702 4.558 11.904 1.00 97.25 82 VAL A CA 1
ATOM 637 C C . VAL A 1 82 ? -12.707 3.713 12.680 1.00 97.25 82 VAL A C 1
ATOM 639 O O . VAL A 1 82 ? -13.794 4.194 12.971 1.00 97.25 82 VAL A O 1
ATOM 642 N N . ARG A 1 83 ? -12.328 2.505 13.107 1.00 97.12 83 ARG A N 1
ATOM 643 C CA . ARG A 1 83 ? -13.158 1.628 13.942 1.00 97.12 83 ARG A CA 1
ATOM 644 C C . ARG A 1 83 ? -13.604 2.328 15.221 1.00 97.12 83 ARG A C 1
ATOM 646 O O . ARG A 1 83 ? -14.788 2.308 15.533 1.00 97.12 83 ARG A O 1
ATOM 653 N N . THR A 1 84 ? -12.677 2.959 15.939 1.00 98.12 84 THR A N 1
ATOM 654 C CA . THR A 1 84 ? -12.980 3.677 17.186 1.00 98.12 84 THR A CA 1
ATOM 655 C C . THR A 1 84 ? -13.979 4.807 16.947 1.00 98.12 84 THR A C 1
ATOM 657 O O . THR A 1 84 ? -14.948 4.948 17.692 1.00 98.12 84 THR A O 1
ATOM 660 N N . LEU A 1 85 ? -13.773 5.591 15.884 1.00 97.81 85 LEU A N 1
ATOM 661 C CA . LEU A 1 85 ? -14.691 6.659 15.496 1.00 97.81 85 LEU A CA 1
ATOM 662 C C . LEU A 1 85 ? -16.076 6.106 15.139 1.00 97.81 85 LEU A C 1
ATOM 664 O O . LEU A 1 85 ? -17.074 6.597 15.658 1.00 97.81 85 LEU A O 1
ATOM 668 N N . CYS A 1 86 ? -16.135 5.065 14.308 1.00 97.00 86 CYS A N 1
ATOM 669 C CA . CYS A 1 86 ? -17.382 4.424 13.904 1.00 97.00 86 CYS A CA 1
ATOM 670 C C . CYS A 1 86 ? -18.146 3.853 15.101 1.00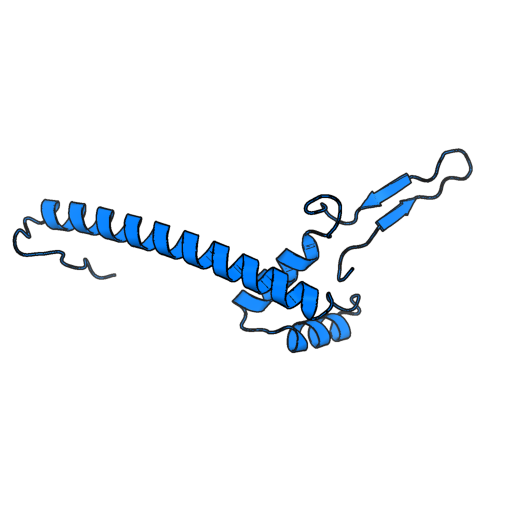 97.00 86 CYS A C 1
ATOM 672 O O . CYS A 1 86 ? -19.343 4.093 15.209 1.00 97.00 86 CYS A O 1
ATOM 674 N N . LEU A 1 87 ? -17.468 3.156 16.020 1.00 96.25 87 LEU A N 1
ATOM 675 C CA . LEU A 1 87 ? -18.086 2.611 17.232 1.00 96.25 87 LEU A CA 1
ATOM 676 C C . LEU A 1 87 ? -18.644 3.718 18.126 1.00 96.25 87 LEU A C 1
ATOM 678 O O . LEU A 1 87 ? -19.773 3.606 18.594 1.00 96.25 87 LEU A O 1
ATOM 682 N N . LYS A 1 88 ? -17.893 4.808 18.324 1.00 96.31 88 LYS A N 1
ATOM 683 C CA . LYS A 1 88 ? -18.383 5.956 19.094 1.00 96.31 88 LYS A CA 1
ATOM 684 C C . LYS A 1 88 ? -19.611 6.581 18.432 1.00 96.31 88 LYS A C 1
ATOM 686 O O . LYS A 1 88 ? -20.610 6.814 19.100 1.00 96.31 88 LYS A O 1
ATOM 691 N N . SER A 1 89 ? -19.557 6.829 17.124 1.00 95.00 89 SER A N 1
ATOM 692 C CA . SER A 1 89 ? -20.691 7.385 16.382 1.00 95.00 89 SER A CA 1
ATOM 693 C C . SER A 1 89 ? -21.912 6.464 16.396 1.00 95.00 89 SER A C 1
ATOM 695 O O . SER A 1 89 ? -23.028 6.966 16.483 1.00 95.00 89 SER A O 1
ATOM 697 N N . ALA A 1 90 ? -21.721 5.146 16.321 1.00 92.75 90 ALA A N 1
ATOM 698 C CA . ALA A 1 90 ? -22.804 4.175 16.434 1.00 92.75 90 ALA A CA 1
ATOM 699 C C . ALA A 1 90 ? -23.426 4.194 17.838 1.00 92.75 90 ALA A C 1
ATOM 701 O O . ALA A 1 90 ? -24.641 4.292 17.954 1.00 92.75 90 ALA A O 1
ATOM 702 N N . ALA A 1 91 ? -22.606 4.207 18.893 1.00 91.56 91 ALA A N 1
ATOM 703 C CA . ALA A 1 91 ? -23.087 4.266 20.273 1.00 91.56 91 ALA A CA 1
ATOM 704 C C . ALA A 1 91 ? -23.896 5.543 20.569 1.00 91.56 91 ALA A C 1
ATOM 706 O O . ALA A 1 91 ? -24.941 5.471 21.211 1.00 91.56 91 ALA A O 1
ATOM 707 N N . GLU A 1 92 ? -23.451 6.706 20.078 1.00 91.44 92 GLU A N 1
ATOM 708 C CA . GLU A 1 92 ? -24.209 7.955 20.242 1.00 91.44 92 GLU A CA 1
ATOM 709 C C . GLU A 1 92 ? -25.541 7.925 19.481 1.00 91.44 92 GLU A C 1
ATOM 711 O O . GLU A 1 92 ? -26.555 8.378 20.008 1.00 91.44 92 GLU A O 1
ATOM 716 N N . LYS A 1 93 ? -25.567 7.359 18.266 1.00 89.75 93 LYS A N 1
ATOM 717 C CA . LYS A 1 93 ? -26.817 7.183 17.508 1.00 89.75 93 LYS A CA 1
ATOM 718 C C . LYS A 1 93 ? -27.793 6.263 18.240 1.00 89.75 93 LYS A C 1
ATOM 720 O O . LYS A 1 93 ? -28.957 6.621 18.381 1.00 89.75 93 LYS A O 1
ATOM 725 N N . GLU A 1 94 ? -27.310 5.136 18.754 1.00 87.94 94 GLU A N 1
ATOM 726 C CA . GLU A 1 94 ? -28.143 4.176 19.483 1.00 87.94 94 GLU A CA 1
ATOM 727 C C . GLU A 1 94 ? -28.734 4.781 20.758 1.00 87.94 94 GLU A C 1
ATOM 729 O O . GLU A 1 94 ? -29.895 4.549 21.096 1.00 87.94 94 GLU A O 1
ATOM 734 N N . LYS A 1 95 ? -27.951 5.615 21.451 1.00 86.06 95 LYS A N 1
ATOM 735 C CA . LYS A 1 95 ? -28.406 6.342 22.637 1.00 86.06 95 LYS A CA 1
ATOM 736 C C . LYS A 1 95 ? -29.576 7.270 22.322 1.00 86.06 95 LYS A C 1
ATOM 738 O O . LYS A 1 95 ? -30.540 7.298 23.082 1.00 86.06 95 LYS A O 1
ATOM 743 N N . VAL A 1 96 ? -29.491 8.023 21.224 1.00 86.69 96 VAL A N 1
ATOM 744 C CA . VAL A 1 96 ? -30.574 8.918 20.785 1.00 86.69 96 VAL A CA 1
ATOM 745 C C . VAL A 1 96 ? -31.824 8.109 20.436 1.00 86.69 96 VAL A C 1
ATOM 747 O O . VAL A 1 96 ? -32.894 8.410 20.958 1.00 86.69 96 VAL A O 1
ATOM 750 N N . LEU A 1 97 ? -31.678 7.034 19.656 1.00 86.19 97 LEU A N 1
ATOM 751 C CA . LEU A 1 97 ? -32.796 6.161 19.282 1.00 86.19 97 LEU A CA 1
ATOM 752 C C . LEU A 1 97 ? -33.461 5.504 20.502 1.00 86.19 97 LEU A C 1
ATOM 754 O O . LEU A 1 97 ? -34.687 5.458 20.577 1.00 86.19 97 LEU A O 1
ATOM 758 N N . SER A 1 98 ? -32.685 5.043 21.488 1.00 83.00 98 SER A N 1
ATOM 759 C CA . SER A 1 98 ? -33.224 4.449 22.725 1.00 83.00 98 SER A CA 1
ATOM 760 C C . SER A 1 98 ? -34.085 5.446 23.518 1.00 83.00 98 SER A C 1
ATOM 762 O O . SER A 1 98 ? -35.140 5.077 24.036 1.00 83.00 98 SER A O 1
ATOM 764 N N . ILE A 1 99 ? -33.666 6.719 23.575 1.00 81.50 99 ILE A N 1
ATOM 765 C CA . ILE A 1 99 ? -34.429 7.796 24.228 1.00 81.50 99 ILE A CA 1
ATOM 766 C C . ILE A 1 99 ? -35.740 8.061 23.477 1.00 81.50 99 ILE A C 1
ATOM 768 O O . ILE A 1 99 ? -36.789 8.166 24.111 1.00 81.50 99 ILE A O 1
ATOM 772 N N . GLU A 1 100 ? -35.703 8.133 22.143 1.00 81.25 100 GLU A N 1
ATOM 773 C CA . GLU A 1 100 ? -36.898 8.348 21.309 1.00 81.25 100 GLU A CA 1
ATOM 774 C C . GLU A 1 100 ? -37.946 7.234 21.477 1.00 81.25 100 GLU A C 1
ATOM 776 O O . GLU A 1 100 ? -39.146 7.500 21.427 1.00 81.25 100 GLU A O 1
ATOM 781 N N . HIS A 1 101 ? -37.510 6.002 21.752 1.00 80.00 101 HIS A N 1
ATOM 782 C CA . HIS A 1 101 ? -38.392 4.856 21.997 1.00 80.00 101 HIS A CA 1
ATOM 783 C C . HIS A 1 101 ? -38.852 4.719 23.464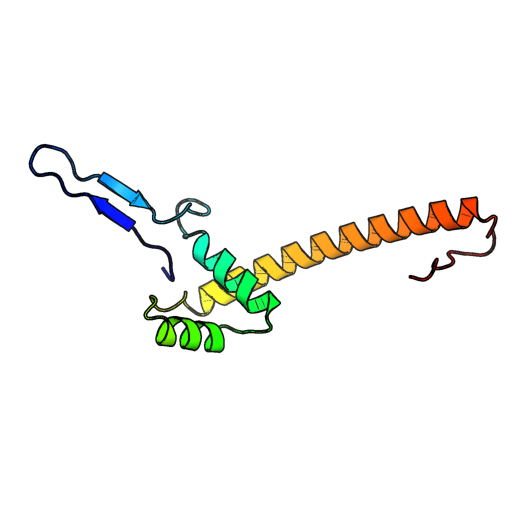 1.00 80.00 101 HIS A C 1
ATOM 785 O O . HIS A 1 101 ? -39.418 3.690 23.829 1.00 80.00 101 HIS A O 1
ATOM 791 N N . ASN A 1 102 ? -38.648 5.741 24.309 1.00 72.19 102 ASN A N 1
ATOM 792 C CA . ASN A 1 102 ? -38.975 5.739 25.745 1.00 72.19 102 ASN A CA 1
ATOM 793 C C . ASN A 1 102 ? -38.323 4.593 26.544 1.00 72.19 102 ASN A C 1
ATOM 795 O O . ASN A 1 102 ? -38.842 4.195 27.589 1.00 72.19 102 ASN A O 1
ATOM 799 N N . ASN A 1 103 ? -37.179 4.071 26.09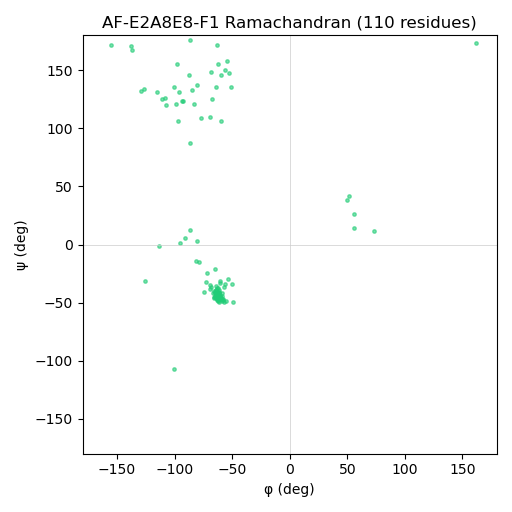1 1.00 65.50 103 ASN A N 1
ATOM 800 C CA . ASN A 1 103 ? -36.441 3.053 26.832 1.00 65.50 103 ASN A CA 1
ATOM 801 C C . ASN A 1 103 ? -35.490 3.731 27.831 1.00 65.50 103 ASN A C 1
ATOM 803 O O . ASN A 1 103 ? -34.337 4.034 27.527 1.00 65.50 103 ASN A O 1
ATOM 807 N N . SER A 1 104 ? -36.000 4.023 29.031 1.00 62.00 104 SER A N 1
ATOM 808 C CA . SER A 1 104 ? -35.261 4.723 30.094 1.00 62.00 104 SER A CA 1
ATOM 809 C C . SER A 1 104 ? -34.279 3.840 30.873 1.00 62.00 104 SER A C 1
ATOM 811 O O . SER A 1 104 ? -33.419 4.373 31.571 1.00 62.00 104 SER A O 1
ATOM 813 N N . ASP A 1 105 ? -34.387 2.513 30.746 1.00 63.91 105 ASP A N 1
ATOM 814 C CA . ASP A 1 105 ? -33.646 1.543 31.569 1.00 63.91 105 ASP A CA 1
ATOM 815 C C . ASP A 1 105 ? -32.336 1.036 30.931 1.00 63.91 105 ASP A C 1
ATOM 817 O O . ASP A 1 105 ? -31.623 0.235 31.538 1.00 63.91 105 ASP A O 1
ATOM 821 N N . GLY A 1 106 ? -31.959 1.511 29.734 1.00 63.28 106 GLY A N 1
ATOM 822 C CA . GLY A 1 106 ? -30.655 1.189 29.142 1.00 63.28 106 GLY A CA 1
ATOM 823 C C . GLY A 1 106 ? -30.523 1.428 27.636 1.00 63.28 106 GLY A C 1
ATOM 824 O O . GLY A 1 106 ? -31.487 1.734 26.941 1.00 63.28 106 GLY A O 1
ATOM 825 N N . LEU A 1 107 ? -29.296 1.258 27.123 1.00 63.44 107 LEU A N 1
ATOM 826 C CA . LEU A 1 107 ? -29.025 1.171 25.683 1.00 63.44 107 LEU A CA 1
ATOM 827 C C . LEU A 1 107 ? -29.613 -0.142 25.166 1.00 63.44 107 LEU A C 1
ATOM 829 O O . LEU A 1 107 ? -29.106 -1.218 25.485 1.00 63.44 107 LEU A O 1
ATOM 833 N N . THR A 1 108 ? -30.682 -0.055 24.385 1.00 67.44 108 THR A N 1
ATOM 834 C CA . THR A 1 108 ? -31.227 -1.216 23.672 1.00 67.44 108 THR A CA 1
ATOM 835 C C . THR A 1 108 ? -30.659 -1.181 22.272 1.00 67.44 108 THR A C 1
ATOM 837 O O . THR A 1 108 ? -30.680 -0.131 21.654 1.00 67.44 108 THR A O 1
ATOM 840 N N . VAL A 1 109 ? -30.121 -2.297 21.786 1.00 66.88 109 VAL A N 1
ATOM 841 C CA . VAL A 1 109 ? -29.676 -2.389 20.394 1.00 66.88 109 VAL A CA 1
ATOM 842 C C . VAL A 1 109 ? -30.928 -2.560 19.544 1.00 66.88 109 VAL A C 1
ATOM 844 O O . VAL A 1 109 ? -31.570 -3.612 19.609 1.00 66.88 109 VAL A O 1
ATOM 847 N N . SER A 1 110 ? -31.301 -1.528 18.793 1.00 63.06 110 SER A N 1
ATOM 848 C CA . SER A 1 110 ? -32.236 -1.662 17.682 1.00 63.06 110 SER A CA 1
ATOM 849 C C . SER A 1 110 ? -31.612 -2.651 16.697 1.00 63.06 110 SER A C 1
ATOM 851 O O . SER A 1 110 ? -30.565 -2.398 16.111 1.00 63.06 110 SER A O 1
ATOM 853 N N . GLY A 1 111 ? -32.153 -3.870 16.660 1.00 63.66 111 GLY A N 1
ATOM 854 C CA . GLY A 1 111 ?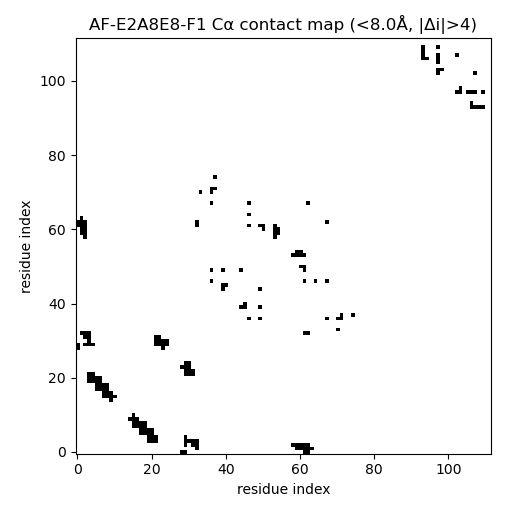 -31.624 -4.923 15.799 1.00 63.66 111 GLY A CA 1
ATOM 855 C C . GLY A 1 111 ? -31.672 -4.509 14.328 1.00 63.66 111 GLY A C 1
ATOM 856 O O . GLY A 1 111 ? -32.608 -3.818 13.922 1.00 63.66 111 GLY A O 1
ATOM 857 N N . ASP A 1 112 ? -30.673 -4.957 13.564 1.00 48.84 112 ASP A N 1
ATOM 858 C CA . ASP A 1 112 ? -30.752 -5.052 12.099 1.00 48.84 112 ASP A CA 1
ATOM 859 C C . ASP A 1 112 ? -31.785 -6.116 11.678 1.00 48.84 112 ASP A C 1
ATOM 861 O O . ASP A 1 112 ? -31.861 -7.174 12.355 1.00 48.84 112 ASP A O 1
#

Foldseek 3Di:
DFQKDWDWADDPVDDIDIDTPADDDVVPHHCVLLVLLVVCVVVVHDLVVVQVVCVVVVTGRHDDPVVSVVSVVVVVVVVVVVVVVVVVVVQVVQVVVCVVVVNPPDRDPPDD

Secondary structure (DSSP, 8-state):
--S--EEEE--SSS--EEEESSPEETTTEETHHHHHHHHHHHTT--HHHHHHHHHHTTPPPPPPHHHHHHHHHHHHHHHHHHHHHHHHHHHHHHHHHHHHTT-TTS------

InterPro domains:
  IPR049012 Mutator-like transposase domain [PF20700] (2-107)

Sequence (112 aa):
RGLGSKIIVNCRNCNDHSINSCSLINDRAYEVNTRMIFAMRLLGIGINGIKKFCAFMDLPKPVFQVTYDKIISNIAIATERVRTLCLKSAAEKEKVLSIEHNNSDGLTVSGD

=== Feature glossary ===
The record interleaves many kinds of information about one protein. Here is each kind framed as the question it answers.

Q: What does the local fold look like, residue by residue?
A: The Foldseek 3Di string encodes local tertiary geometry as a 20-letter alphabet — one character per residue — derived from the relative positions of nearby Cα atoms. Unlike the amino-acid sequence, 3Di is a direct function of the 3D structure, so two proteins with the same fold have similar 3Di strings even at low sequence identity.

Q: Which residues are in helices, strands, or loops?
A: The SS8 string is DSSP's per-residue secondary-structure call. α-helix (H) means an i→i+4 H-bond ladder; β-strand (E) means the residue participates in a β-sheet; 3₁₀ (G) and π (I) are tighter and wider helices; T/S are turns/bends; '-' is loop.

Q: How big and how compact is the whole molecule?
A: Radius of gyration (Rg) is the root-mean-square distance of Cα atoms from their centroid — a single number for overall size and compactness. A globular domain of N residues has Rg ≈ 2.2·N^0.38 Å; an extended or disordered chain has a much larger Rg. The Cα contact count is the number of residue pairs whose Cα atoms are within 8 Å and are more than four positions apart in sequence — a standard proxy for tertiary packing density. The bounding box is the smallest axis-aligned box enclosing all Cα atoms.

Q: Where is each backbone atom in 3D?
A: Structure coordinates are given as an mmCIF _atom_site loop: one row per atom with element, residue name, chain id, sequence number, and x/y/z position in Å. Only the four main-chain atoms per residue are included here; side chains are omitted to keep the record compact.

Q: What is the amino-acid chain?
A: Primary structure: the covalent order of the twenty standard amino acids along the backbone. Two proteins with the same sequence will (almost always) fold to the same structure; two with 30% identity often share a fold but not the details.

Q: What if only a Cα trace is available?
A: Three-state secondary structure (P-SEA) collapses the eight DSSP classes into helix (a), strand (b), and coil (c). P-SEA assigns these from Cα geometry alone — distances and angles — without requiring backbone oxygens, so it works on any Cα trace.

Q: What family and function is it annotated with?
A: Database cross-references. InterPro integrates a dozen domain/family signature databases into unified entries with residue-range hits. GO terms attach function/process/location labels with evidence codes. CATH codes position the fold in a four-level structural taxonomy. Organism is the NCBI-taxonomy species name.

Q: How confident is the AlphaFold model at each residue?
A: pLDDT is the predicted lDDT-Cα score: AlphaFold's confidence that the local environment of each residue (all inter-atomic distances within 15 Å) is correctly placed. It is a per-residue num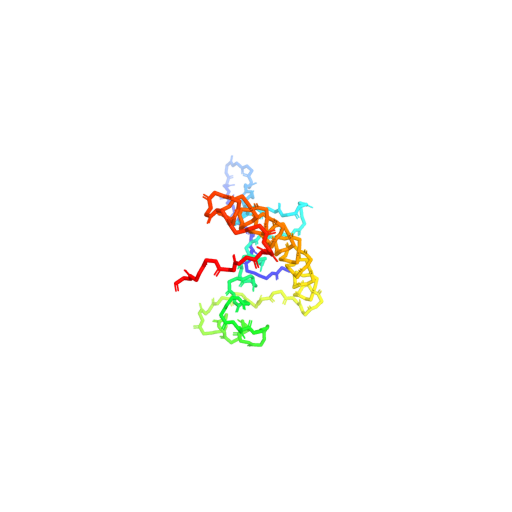ber between 0 and 100, with higher meaning more reliable.

Q: How mobile is each atom in the crystal?
A: B-factor (Debye–Waller factor) reflects atomic displacement in the crystal lattice. It is an experimental observable (units Å²), not a prediction; low values mean the atom is pinned down, high values mean it moves or is heterogeneous across the crystal.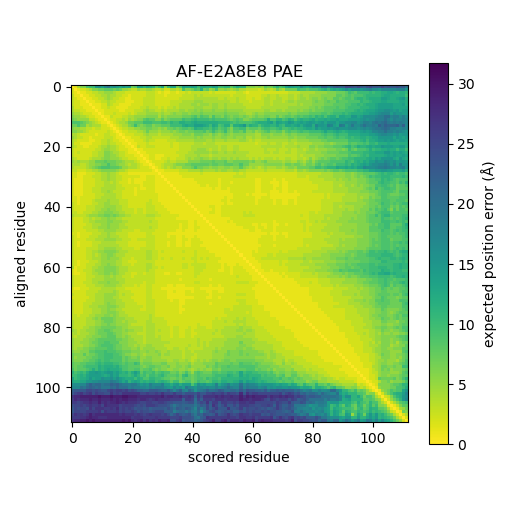

Q: Which residues are buried vs exposed?
A: SASA measures how much of the protein is reachable by solvent. It is computed by rolling a water-sized probe over the atomic surface and summing the exposed area (Å²). Per-residue SASA distinguishes core (buried, low SASA) from surface (exposed, high SASA) residues; total SASA is a whole-molecule size measure.

Q: What do the diagnostic plots show?
A: Plot images: a contact map (which residues are close in 3D, as an N×N binary image), a Ramachandran scatter (backbone torsion angles, revealing secondary-structure composition at a glance), and — for AlphaFold structures — a PAE heatmap (pairwise prediction confidence).

Q: What known structures does this most resemble?
A: The Foldseek neighbor list gives the closest experimentally determined structures in the PDB, ranked by structural alignment. TM-score near 1 means near-identical fold; near 0.3 means only rough topology match. This is how one finds what a novel AlphaFold prediction most resembles in the solved-structure universe.

Q: Are the domains correctly placed relative to each other?
A: Predicted aligned error is AlphaFold's pairwise confidence. Unlike pLDDT (per-residue), PAE is per-residue-pair and captures whether two parts of the structure are correctly placed relative to each other. Units are ångströms of expected positional error.

Q: What do the rendered images show?
A: Structure images are PyMOL renders from six orthogonal camera directions. Cartoon representation draws helices as coils and strands as arrows; sticks shows the backbone as bonds; surface shows the solvent-excluded envelope. Rainbow coloring maps sequence position to hue (blue→red, N→C); chain coloring assigns a distinct color per polypeptide.

Q: What are the backbone torsion angles?
A: φ (phi) and ψ (psi) are the two rotatable backbone dihedrals per residue: φ is the C(i-1)–N–Cα–C torsion, ψ is the N–Cα–C–N(i+1) torsion, both in degrees on (−180°, 180°]. α-helical residues cluster near (−60°, −45°); β-strand residues near (−120°, +130°). A Ramachandran plot is simply a scatter of (φ, ψ) for every residue.